Protein AF-A0A920TD16-F1 (afdb_monomer_lite)

Radius of gyration: 24.62 Å; chains: 1; bounding box: 53×43×67 Å

Sequence (167 aa):
MDTVEPGRGIKPKLDGDRIVSEGDTILGGDCKAGVAAILEALESVVEDGAESRPIQLAFTREEEIGLVGARNLDLSLIMAKEAIVFDGEGTVNQITSSSPTYIGFDIEITGRAAHAGVEPEKGLSAILIASELITQLPQGRLDETTTFNIGTIEGGSVRNTVPRQQR

Foldseek 3Di:
DDDDPPAPPFDWDDDPPDIATPDDTHNPVQPVVLVVVVVVVVVVCVVVVHDDDDDDDDDAPPVVVPRVRVVPDPCVVDPDPDDDDRRDDDDPPDDDPDDDDDDDDDDKFFWAKDFQVPCCVPTGASVVVVVVVVVVDDAQDPDPRDGDHDDDKDWDDDPRMRTGIID

pLDDT: mean 93.44, std 3.31, range [77.75, 97.25]

Structure (mmCIF, N/CA/C/O backbone):
data_AF-A0A920TD16-F1
#
_entry.id   AF-A0A920TD16-F1
#
loop_
_atom_site.group_PDB
_atom_site.id
_atom_site.type_symbol
_atom_site.label_atom_id
_atom_site.label_alt_id
_atom_site.label_comp_id
_atom_site.label_asym_id
_atom_site.label_entity_id
_atom_site.label_seq_id
_atom_site.pdbx_PDB_ins_code
_atom_site.Cartn_x
_atom_site.Cartn_y
_atom_site.Cartn_z
_atom_site.occupancy
_atom_site.B_iso_or_equiv
_atom_site.auth_seq_id
_atom_site.auth_comp_id
_atom_site.auth_asym_id
_atom_site.auth_atom_id
_atom_site.pdbx_PDB_model_num
ATOM 1 N N . MET A 1 1 ? -3.728 1.228 -17.070 1.00 82.44 1 MET A N 1
ATOM 2 C CA . MET A 1 1 ? -3.363 0.869 -15.690 1.00 82.44 1 MET A CA 1
ATOM 3 C C . MET A 1 1 ? -4.060 1.822 -14.753 1.00 82.44 1 MET A C 1
ATOM 5 O O . MET A 1 1 ? -4.513 2.869 -15.217 1.00 82.44 1 MET A O 1
ATOM 9 N N . ASP A 1 2 ? -4.203 1.417 -13.506 1.00 89.81 2 ASP A N 1
ATOM 10 C CA . ASP A 1 2 ? -4.778 2.207 -12.429 1.00 89.81 2 ASP A CA 1
ATOM 11 C C . ASP A 1 2 ? -3.811 3.271 -11.904 1.00 89.81 2 ASP A C 1
ATOM 13 O O . ASP A 1 2 ? -2.624 3.259 -12.220 1.00 89.81 2 ASP A O 1
ATOM 17 N N . THR A 1 3 ? -4.393 4.241 -11.209 1.00 92.75 3 THR A N 1
ATOM 18 C CA . THR A 1 3 ? -3.745 5.298 -10.431 1.00 92.75 3 THR A CA 1
ATOM 19 C C . THR A 1 3 ? -4.739 5.723 -9.348 1.00 92.75 3 THR A C 1
ATOM 21 O O . THR A 1 3 ? -5.951 5.645 -9.597 1.00 92.75 3 THR A O 1
ATOM 24 N N . VAL A 1 4 ? -4.285 6.269 -8.220 1.00 92.31 4 VAL A N 1
ATOM 25 C CA . VAL A 1 4 ? -5.191 6.909 -7.244 1.00 92.31 4 VAL A CA 1
ATOM 26 C C . VAL A 1 4 ? -5.979 8.105 -7.814 1.00 92.31 4 VAL A C 1
ATOM 28 O O . VAL A 1 4 ? -5.667 8.669 -8.867 1.00 92.31 4 VAL A O 1
ATOM 31 N N . GLU A 1 5 ? -7.028 8.520 -7.099 1.00 91.94 5 GLU A N 1
ATOM 32 C CA . GLU A 1 5 ? -7.755 9.764 -7.378 1.00 91.94 5 GLU A CA 1
ATOM 33 C C . GLU A 1 5 ? -7.077 10.971 -6.689 1.00 91.94 5 GLU A C 1
ATOM 35 O O . GLU A 1 5 ? -6.525 10.810 -5.598 1.00 91.94 5 GLU A O 1
ATOM 40 N N . PRO A 1 6 ? -7.144 12.196 -7.256 1.00 92.69 6 PRO A N 1
ATOM 41 C CA . PRO A 1 6 ? -7.812 12.581 -8.507 1.00 92.69 6 PRO A CA 1
ATOM 42 C C . PRO A 1 6 ? -6.948 12.334 -9.763 1.00 92.69 6 PRO A C 1
ATOM 44 O O . PRO A 1 6 ? -6.033 13.104 -10.056 1.00 92.69 6 PRO A O 1
ATOM 47 N N . GLY A 1 7 ? -7.262 11.288 -10.540 1.00 91.81 7 GLY A N 1
ATOM 48 C CA . GLY A 1 7 ? -6.430 10.783 -11.652 1.00 91.81 7 GLY A CA 1
ATOM 49 C C . GLY A 1 7 ? -7.009 11.000 -13.057 1.00 91.81 7 GLY A C 1
ATOM 50 O O . GLY A 1 7 ? -6.462 10.526 -14.057 1.00 91.81 7 GLY A O 1
ATOM 51 N N . ARG A 1 8 ? -8.141 11.703 -13.164 1.00 92.50 8 ARG A N 1
ATOM 52 C CA . ARG A 1 8 ? -8.855 11.922 -14.431 1.00 92.50 8 ARG A CA 1
ATOM 53 C C . ARG A 1 8 ? -8.515 13.275 -15.038 1.00 92.50 8 ARG A C 1
ATOM 55 O O . ARG A 1 8 ? -8.604 14.298 -14.373 1.00 92.50 8 ARG A O 1
ATOM 62 N N . GLY A 1 9 ? -8.203 13.283 -16.335 1.00 93.88 9 GLY A N 1
ATOM 63 C CA . GLY A 1 9 ? -7.900 14.520 -17.062 1.00 93.88 9 GLY A CA 1
ATOM 64 C C . GLY A 1 9 ? -6.545 15.135 -16.701 1.00 93.88 9 GLY A C 1
ATOM 65 O O . GLY A 1 9 ? -6.399 16.350 -16.800 1.00 93.88 9 GLY A O 1
ATOM 66 N N . ILE A 1 10 ? -5.579 14.304 -16.293 1.00 95.56 10 ILE A N 1
ATOM 67 C CA . ILE A 1 10 ? -4.211 14.725 -15.968 1.00 95.56 10 ILE A CA 1
ATOM 68 C C . ILE A 1 10 ? -3.602 15.471 -17.155 1.00 95.56 10 ILE A C 1
ATOM 70 O O . ILE A 1 10 ? -3.600 14.970 -18.282 1.00 95.56 10 ILE A O 1
ATOM 74 N N . LYS A 1 11 ? -3.053 16.653 -16.878 1.00 95.94 11 LYS A N 1
ATOM 75 C CA . LYS A 1 11 ? -2.292 17.455 -17.836 1.00 95.94 11 LYS A CA 1
ATOM 76 C C . LYS A 1 11 ? -0.850 17.554 -17.345 1.00 95.94 11 LYS A C 1
ATOM 78 O O . LYS A 1 11 ? -0.608 18.274 -16.378 1.00 95.94 11 LYS A O 1
ATOM 83 N N . PRO A 1 12 ? 0.092 16.796 -17.924 1.00 96.06 12 PRO A N 1
ATOM 84 C CA . PRO A 1 12 ? 1.494 16.901 -17.551 1.00 96.06 12 PRO A CA 1
ATOM 85 C C . PRO A 1 12 ? 2.140 18.131 -18.205 1.00 96.06 12 PRO A C 1
ATOM 87 O O . PRO A 1 12 ? 1.864 18.436 -19.364 1.00 96.06 12 PRO A O 1
ATOM 90 N N . L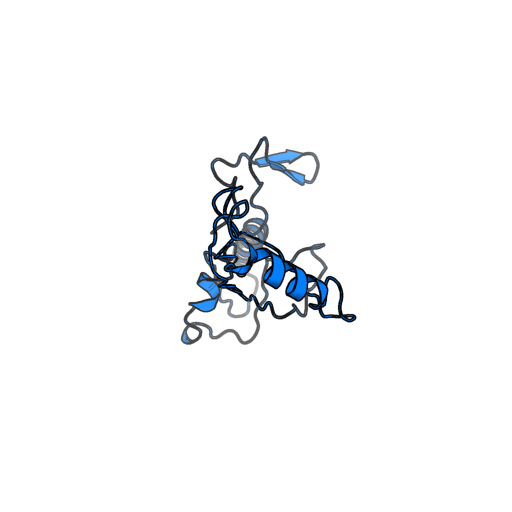YS A 1 13 ? 3.054 18.787 -17.488 1.00 96.44 13 LYS A N 1
ATOM 91 C CA . LYS A 1 13 ? 3.968 19.806 -18.020 1.00 96.44 13 LYS A CA 1
ATOM 92 C C . LYS A 1 13 ? 5.406 19.515 -17.621 1.00 96.44 13 LYS A C 1
ATOM 94 O O . LYS A 1 13 ? 5.660 18.840 -16.625 1.00 96.44 13 LYS A O 1
ATOM 99 N N . LEU A 1 14 ? 6.334 20.090 -18.376 1.00 97.25 14 LEU A N 1
ATOM 100 C CA . LEU A 1 14 ? 7.733 20.169 -17.980 1.00 97.25 14 LEU A CA 1
ATOM 101 C C . LEU A 1 14 ? 7.940 21.352 -17.032 1.00 97.25 14 LEU A C 1
ATOM 103 O O . LEU A 1 14 ? 7.489 22.466 -17.305 1.00 97.25 14 LEU A O 1
ATOM 107 N N . ASP A 1 15 ? 8.641 21.095 -15.938 1.00 95.88 15 ASP A N 1
ATOM 108 C CA . ASP A 1 15 ? 9.118 22.085 -14.981 1.00 95.88 15 ASP A CA 1
ATOM 109 C C . ASP A 1 15 ? 10.604 21.821 -14.716 1.00 95.88 15 ASP A C 1
ATOM 111 O O . ASP A 1 15 ? 10.977 20.961 -13.917 1.00 95.88 15 ASP A O 1
ATOM 115 N N . GLY A 1 16 ? 11.459 22.500 -15.484 1.00 95.44 16 GLY A N 1
ATOM 116 C CA . GLY A 1 16 ? 12.894 22.225 -15.507 1.00 95.44 16 GLY A CA 1
ATOM 117 C C . GLY A 1 16 ? 13.196 20.812 -16.013 1.00 95.44 16 GLY A C 1
ATOM 118 O O . GLY A 1 16 ? 12.914 20.486 -17.164 1.00 95.44 16 GLY A O 1
ATOM 119 N N . ASP A 1 17 ? 13.785 19.992 -15.147 1.00 94.75 17 ASP A N 1
ATOM 120 C CA . ASP A 1 17 ? 14.132 18.586 -15.381 1.00 94.75 17 ASP A CA 1
ATOM 121 C C . ASP A 1 17 ? 13.040 17.604 -14.917 1.00 94.75 17 ASP A C 1
ATOM 123 O O . ASP A 1 17 ? 13.236 16.389 -14.960 1.00 94.75 17 ASP A O 1
ATOM 127 N N . ARG A 1 18 ? 11.884 18.110 -14.471 1.00 93.62 18 ARG A N 1
ATOM 128 C CA . ARG A 1 18 ? 10.782 17.303 -13.939 1.00 93.62 18 ARG A CA 1
ATOM 129 C C . ARG A 1 18 ? 9.558 17.363 -14.832 1.00 93.62 18 ARG A C 1
ATOM 131 O O . ARG A 1 18 ? 9.252 18.386 -15.440 1.00 93.62 18 ARG A O 1
ATOM 138 N N . ILE A 1 19 ? 8.806 16.269 -14.839 1.00 95.69 19 ILE A N 1
ATOM 139 C CA . ILE A 1 19 ? 7.427 16.254 -15.323 1.00 95.69 19 ILE A CA 1
ATOM 140 C C . ILE A 1 19 ? 6.530 16.424 -14.099 1.00 95.69 19 ILE A C 1
ATOM 142 O O . ILE A 1 19 ? 6.685 15.702 -13.116 1.00 95.69 19 ILE A O 1
ATOM 146 N N . VAL A 1 20 ? 5.609 17.383 -14.140 1.00 96.12 20 VAL A N 1
ATOM 147 C CA . VAL A 1 20 ? 4.678 17.684 -13.043 1.00 96.12 20 VAL A CA 1
ATOM 148 C C . VAL A 1 20 ? 3.253 17.832 -13.573 1.00 96.12 20 VAL A C 1
ATOM 150 O O . VAL A 1 20 ? 3.045 18.077 -14.759 1.00 96.12 20 VAL A O 1
ATOM 153 N N . SER A 1 21 ? 2.255 17.679 -12.703 1.00 96.12 21 SER A N 1
A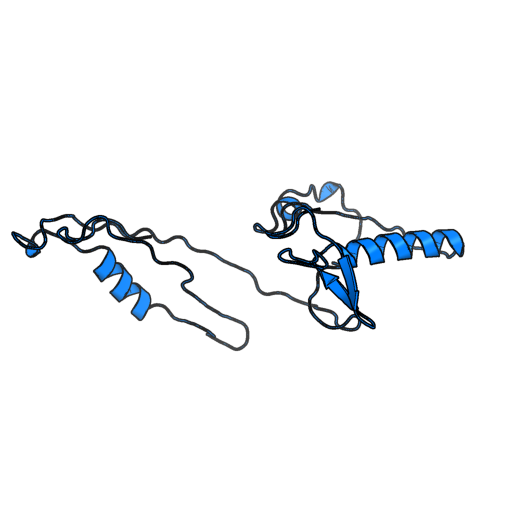TOM 154 C CA . SER A 1 21 ? 0.857 17.972 -13.047 1.00 96.12 21 SER A CA 1
ATOM 155 C C . SER A 1 21 ? 0.637 19.489 -13.166 1.00 96.12 21 SER A C 1
ATOM 157 O O . SER A 1 21 ? 1.209 20.269 -12.403 1.00 96.12 21 SER A O 1
ATOM 159 N N . GLU A 1 22 ? -0.174 19.932 -14.128 1.00 91.06 22 GLU A N 1
ATOM 160 C CA . GLU A 1 22 ? -0.516 21.348 -14.336 1.00 91.06 22 GLU A CA 1
ATOM 161 C C . GLU A 1 22 ? -1.580 21.895 -13.373 1.00 91.06 22 GLU A C 1
ATOM 163 O O . GLU A 1 22 ? -1.797 23.107 -13.352 1.00 91.06 22 GLU A O 1
ATOM 168 N N . GLY A 1 23 ? -2.258 21.047 -12.598 1.00 84.56 23 GLY A N 1
ATOM 169 C CA . GLY A 1 23 ? -3.395 21.471 -11.780 1.00 84.56 23 GLY A CA 1
ATOM 170 C C . GLY A 1 23 ? -3.702 20.531 -10.621 1.00 84.56 23 GLY A C 1
ATOM 171 O O . GLY A 1 23 ? -2.800 19.943 -10.033 1.00 84.56 23 GLY A O 1
ATOM 172 N N . ASP A 1 24 ? -4.991 20.377 -10.321 1.00 90.62 24 ASP A N 1
ATOM 173 C CA . ASP A 1 24 ? -5.485 19.711 -9.106 1.00 90.62 24 ASP A CA 1
ATOM 174 C C . ASP A 1 24 ? -5.543 18.172 -9.210 1.00 90.62 24 ASP A C 1
ATOM 176 O O . ASP A 1 24 ? -6.226 17.516 -8.425 1.00 90.62 24 ASP A O 1
ATOM 180 N N . THR A 1 25 ? -4.865 17.581 -10.200 1.00 96.00 25 THR A N 1
ATOM 181 C CA . THR A 1 25 ? -4.769 16.123 -10.370 1.00 96.00 25 THR A CA 1
ATOM 182 C C . THR A 1 25 ? -3.413 15.608 -9.914 1.00 96.00 25 THR A C 1
ATOM 184 O O . THR A 1 25 ? -2.413 16.331 -9.970 1.00 96.00 25 THR A O 1
ATOM 187 N N . ILE A 1 26 ? -3.337 14.317 -9.593 1.00 95.12 26 ILE A N 1
ATOM 188 C CA . ILE A 1 26 ? -2.046 13.623 -9.540 1.00 95.12 26 ILE A CA 1
ATOM 189 C C . ILE A 1 26 ? -1.358 13.649 -10.915 1.00 95.12 26 ILE A C 1
ATOM 191 O O . ILE A 1 26 ? -1.986 13.927 -11.939 1.00 95.12 26 ILE A O 1
ATOM 195 N N . LEU A 1 27 ? -0.064 13.322 -10.953 1.00 95.88 27 LEU A N 1
ATOM 196 C CA . LEU A 1 27 ? 0.655 13.094 -12.212 1.00 95.88 27 LEU A CA 1
ATOM 197 C C . LEU A 1 27 ? 0.434 11.671 -12.755 1.00 95.88 27 LEU A C 1
ATOM 199 O O . LEU A 1 27 ? 0.428 11.459 -13.967 1.00 95.88 27 LEU A O 1
ATOM 203 N N . GLY A 1 28 ? 0.252 10.693 -11.861 1.00 93.75 28 GLY A N 1
ATOM 204 C CA . GLY A 1 28 ? 0.222 9.270 -12.212 1.00 93.75 28 GLY A CA 1
ATOM 205 C C . GLY A 1 28 ? 1.580 8.738 -12.674 1.00 93.75 28 GLY A C 1
ATOM 206 O O . GLY A 1 28 ? 1.618 7.847 -13.516 1.00 93.75 28 GLY A O 1
ATOM 207 N N . GLY A 1 29 ? 2.682 9.335 -12.199 1.00 92.69 29 GLY A N 1
ATOM 208 C CA . GLY A 1 29 ? 4.028 8.788 -12.403 1.00 92.69 29 GLY A CA 1
ATOM 209 C C . GLY A 1 29 ? 4.156 7.403 -11.769 1.00 92.69 29 GLY A C 1
ATOM 210 O O . GLY A 1 29 ? 4.684 6.494 -12.400 1.00 92.69 29 GLY A O 1
ATOM 211 N N . ASP A 1 30 ? 3.565 7.239 -10.592 1.00 92.56 30 ASP A N 1
ATOM 212 C CA . ASP A 1 30 ? 3.170 5.949 -10.043 1.00 92.56 30 ASP A CA 1
ATOM 213 C C . ASP A 1 30 ? 1.930 5.419 -10.808 1.00 92.56 30 ASP A C 1
ATOM 215 O O . ASP A 1 30 ? 0.893 6.091 -10.838 1.00 92.56 30 ASP A O 1
ATOM 219 N N . CYS A 1 31 ? 2.003 4.326 -11.577 1.00 92.38 31 CYS A N 1
ATOM 220 C CA . CYS A 1 31 ? 3.202 3.579 -12.003 1.00 92.38 31 CYS A CA 1
ATOM 221 C C . CYS A 1 31 ? 3.538 3.779 -13.499 1.00 92.38 31 CYS A C 1
ATOM 223 O O . CYS A 1 31 ? 4.306 3.031 -14.116 1.00 92.38 31 CYS A O 1
ATOM 225 N N . LYS A 1 32 ? 2.969 4.816 -14.143 1.00 94.81 32 LYS A N 1
ATOM 226 C CA . LYS A 1 32 ? 3.145 5.061 -15.591 1.00 94.81 32 LYS A CA 1
ATOM 227 C C . LYS A 1 32 ? 4.583 5.399 -15.987 1.00 94.81 32 LYS A C 1
ATOM 229 O O . LYS A 1 32 ? 4.942 5.151 -17.134 1.00 94.81 32 LYS A O 1
ATOM 234 N N . ALA A 1 33 ? 5.400 5.934 -15.081 1.00 93.88 33 ALA A N 1
ATOM 235 C CA . ALA A 1 33 ? 6.821 6.165 -15.332 1.00 93.88 33 ALA A CA 1
ATOM 236 C C . ALA A 1 33 ? 7.571 4.839 -15.530 1.00 93.88 33 ALA A C 1
ATOM 238 O O . ALA A 1 33 ? 8.336 4.705 -16.484 1.00 93.88 33 ALA A O 1
ATOM 239 N N . GLY A 1 34 ? 7.290 3.838 -14.688 1.00 94.00 34 GLY A N 1
ATOM 240 C CA . GLY A 1 34 ? 7.844 2.491 -14.823 1.00 94.00 34 GLY A CA 1
ATOM 241 C C . GLY A 1 34 ? 7.433 1.827 -16.134 1.00 94.00 34 GLY A C 1
ATOM 242 O O . GLY A 1 34 ? 8.263 1.255 -16.837 1.00 94.00 34 GLY A O 1
ATOM 243 N N . VAL A 1 35 ? 6.168 1.980 -16.529 1.00 95.69 35 VAL A N 1
ATOM 244 C CA . VAL A 1 35 ? 5.690 1.449 -17.813 1.00 95.69 35 VAL A CA 1
ATOM 245 C C . VAL A 1 35 ? 6.289 2.149 -19.015 1.00 95.69 35 VAL A C 1
ATOM 247 O O . VAL A 1 35 ? 6.678 1.464 -19.956 1.00 95.69 35 VAL A O 1
ATOM 250 N N . ALA A 1 36 ? 6.414 3.475 -18.988 1.00 95.88 36 ALA A N 1
ATOM 251 C CA . ALA A 1 36 ? 7.107 4.197 -20.048 1.00 95.88 36 ALA A CA 1
ATOM 252 C C . ALA A 1 36 ? 8.557 3.705 -20.193 1.00 95.88 36 ALA A C 1
ATOM 254 O O . ALA A 1 36 ? 8.987 3.419 -21.305 1.00 95.88 36 ALA A O 1
ATOM 255 N N . ALA A 1 37 ? 9.272 3.515 -19.078 1.00 95.38 37 ALA A N 1
ATOM 256 C CA . ALA A 1 37 ? 10.641 3.002 -19.085 1.00 95.38 37 ALA A CA 1
ATOM 257 C C . ALA A 1 37 ? 10.748 1.571 -19.644 1.00 95.38 37 ALA A C 1
ATOM 259 O O . ALA A 1 37 ? 11.658 1.286 -20.417 1.00 95.38 37 ALA A O 1
ATOM 260 N N . ILE A 1 38 ? 9.819 0.676 -19.285 1.00 95.75 38 ILE A N 1
ATOM 261 C CA . ILE A 1 38 ? 9.774 -0.695 -19.821 1.00 95.75 38 ILE A CA 1
ATOM 262 C C . ILE A 1 38 ? 9.552 -0.681 -21.336 1.00 95.75 38 ILE A C 1
ATOM 264 O O . ILE A 1 38 ? 10.226 -1.414 -22.056 1.00 95.75 38 ILE A O 1
ATOM 268 N N . LEU A 1 39 ? 8.592 0.115 -21.812 1.00 96.50 39 LEU A N 1
ATOM 269 C CA . LEU A 1 39 ? 8.250 0.170 -23.232 1.00 96.50 39 LEU A CA 1
ATOM 270 C C . LEU A 1 39 ? 9.398 0.754 -24.060 1.00 96.50 39 LEU A C 1
ATOM 272 O O . LEU A 1 39 ? 9.782 0.132 -25.046 1.00 96.50 39 LEU A O 1
ATOM 276 N N . GLU A 1 40 ? 9.986 1.866 -23.611 1.00 97.25 40 GLU A N 1
ATOM 277 C CA . GLU A 1 40 ? 11.153 2.482 -24.253 1.00 97.25 40 GLU A CA 1
ATOM 278 C C . GLU A 1 40 ? 12.323 1.499 -24.329 1.00 97.25 40 GLU A C 1
ATOM 280 O O . GLU A 1 40 ? 12.871 1.278 -25.399 1.00 97.25 40 GLU A O 1
ATOM 285 N N . ALA A 1 41 ? 12.663 0.824 -23.225 1.00 95.12 41 ALA A N 1
ATOM 286 C CA . ALA A 1 41 ? 13.779 -0.121 -23.214 1.00 95.12 41 ALA A CA 1
ATOM 287 C C . ALA A 1 41 ? 13.595 -1.271 -24.221 1.00 95.12 41 ALA A C 1
ATOM 289 O O . ALA A 1 41 ? 14.569 -1.745 -24.806 1.00 95.12 41 ALA A O 1
ATOM 290 N N . LEU A 1 42 ? 12.360 -1.739 -24.422 1.00 94.69 42 LEU A N 1
ATOM 291 C CA . LEU A 1 42 ? 12.065 -2.770 -25.416 1.00 94.69 42 LEU A CA 1
ATOM 292 C C . LEU A 1 42 ? 12.165 -2.233 -26.842 1.00 94.69 42 LEU A C 1
ATOM 294 O O . LEU A 1 42 ? 12.674 -2.942 -27.707 1.00 94.69 42 LEU A O 1
ATOM 298 N N . GLU A 1 43 ? 11.698 -1.008 -27.079 1.00 96.44 43 GLU A N 1
ATOM 299 C CA . GLU A 1 43 ? 11.829 -0.333 -28.369 1.00 96.44 43 GLU A CA 1
ATOM 300 C C . GLU A 1 43 ? 13.308 -0.128 -28.718 1.00 96.44 43 GLU A C 1
ATOM 302 O O . GLU A 1 43 ? 13.746 -0.618 -29.759 1.00 96.44 43 GLU A O 1
ATOM 307 N N . SER A 1 44 ? 14.116 0.416 -27.801 1.00 96.62 44 SER A N 1
ATOM 308 C CA . SER A 1 44 ? 15.553 0.623 -28.025 1.00 96.62 44 SER A CA 1
ATOM 309 C C . SER A 1 44 ? 16.297 -0.686 -28.319 1.00 96.62 44 SER A C 1
ATOM 311 O O . SER A 1 44 ? 17.117 -0.740 -29.230 1.00 96.62 44 SER A O 1
ATOM 313 N N . VAL A 1 45 ? 16.000 -1.780 -27.600 1.00 95.50 45 VAL A N 1
ATOM 314 C CA . VAL A 1 45 ? 16.629 -3.095 -27.854 1.00 95.50 45 VAL A CA 1
ATOM 315 C C . VAL A 1 45 ? 16.335 -3.597 -29.269 1.00 95.50 45 VAL A C 1
ATOM 317 O O . VAL A 1 45 ? 17.208 -4.188 -29.909 1.00 95.50 45 VAL A O 1
ATOM 320 N N . VAL A 1 46 ? 15.111 -3.375 -29.755 1.00 94.31 46 VAL A N 1
ATOM 321 C CA . VAL A 1 46 ? 14.710 -3.753 -31.113 1.00 94.31 46 VAL A CA 1
ATOM 322 C C . VAL A 1 46 ? 15.401 -2.869 -32.150 1.00 94.31 46 VAL A C 1
ATOM 324 O O . VAL A 1 46 ? 15.906 -3.397 -33.141 1.00 94.31 46 VAL A O 1
ATOM 327 N N . GLU A 1 47 ? 15.448 -1.557 -31.925 1.00 97.06 47 GLU A N 1
ATOM 328 C CA . GLU A 1 47 ? 16.088 -0.588 -32.823 1.00 97.06 47 GLU A CA 1
ATOM 329 C C . GLU A 1 47 ? 17.598 -0.812 -32.952 1.00 97.06 47 GLU A C 1
ATOM 331 O O . GLU A 1 47 ? 18.135 -0.810 -34.062 1.00 97.06 47 GLU A O 1
ATOM 336 N N . ASP A 1 48 ? 18.269 -1.085 -31.834 1.00 96.69 48 ASP A N 1
ATOM 337 C CA . ASP A 1 48 ? 19.708 -1.345 -31.783 1.00 96.69 48 ASP A CA 1
ATOM 338 C C . ASP A 1 48 ? 20.080 -2.737 -32.323 1.00 96.69 48 ASP A C 1
ATOM 340 O O . ASP A 1 48 ? 21.259 -3.034 -32.541 1.00 96.69 48 ASP A O 1
ATOM 344 N N . GLY A 1 49 ? 19.094 -3.621 -32.526 1.00 94.25 49 GLY A N 1
ATOM 345 C CA . GLY A 1 49 ? 19.326 -5.021 -32.887 1.00 94.25 49 GLY A CA 1
ATOM 346 C C . GLY A 1 49 ? 20.104 -5.787 -31.813 1.00 94.25 49 GLY A C 1
ATOM 347 O O . GLY A 1 49 ? 20.848 -6.719 -32.130 1.00 94.25 49 GLY A O 1
ATOM 348 N N . ALA A 1 50 ? 19.974 -5.371 -30.553 1.00 94.31 50 ALA A N 1
ATOM 349 C CA . ALA A 1 50 ? 20.704 -5.952 -29.440 1.00 94.31 50 ALA A CA 1
ATOM 350 C C . ALA A 1 50 ? 20.177 -7.355 -29.097 1.00 94.31 50 ALA A C 1
ATOM 352 O O . ALA A 1 50 ? 18.976 -7.634 -29.147 1.00 94.31 50 ALA A O 1
ATOM 353 N N . GLU A 1 51 ? 21.077 -8.255 -28.696 1.00 93.62 51 GLU A N 1
ATOM 354 C CA . GLU A 1 51 ? 20.664 -9.549 -28.156 1.00 93.62 51 GLU A CA 1
ATOM 355 C C . GLU A 1 51 ? 19.945 -9.363 -26.814 1.00 93.62 51 GLU A C 1
ATOM 357 O O . GLU A 1 51 ? 20.392 -8.619 -25.939 1.00 93.62 51 GLU A O 1
ATOM 362 N N . SER A 1 52 ? 18.841 -10.085 -26.623 1.00 89.94 52 SER A N 1
ATOM 363 C CA . SER A 1 52 ? 18.079 -10.079 -25.376 1.00 89.94 52 SER A CA 1
ATOM 364 C C . SER A 1 52 ? 17.717 -11.494 -24.936 1.00 89.94 52 SER A C 1
ATOM 366 O O . SER A 1 52 ? 17.584 -12.423 -25.737 1.00 89.94 52 SER A O 1
ATOM 368 N N . ARG A 1 53 ? 17.563 -11.671 -23.620 1.00 91.31 53 ARG A N 1
ATOM 369 C CA . ARG A 1 53 ? 16.963 -12.884 -23.052 1.00 91.31 53 ARG A CA 1
ATOM 370 C C . ARG A 1 53 ? 15.440 -12.848 -23.249 1.00 91.31 53 ARG A C 1
ATOM 372 O O . ARG A 1 53 ? 14.891 -11.761 -23.401 1.00 91.31 53 ARG A O 1
ATOM 379 N N . PRO A 1 54 ? 14.729 -13.987 -23.178 1.00 92.94 54 PRO A N 1
ATOM 380 C CA . PRO A 1 54 ? 13.270 -13.973 -23.141 1.00 92.94 54 PRO A CA 1
ATOM 381 C C . PRO A 1 54 ? 12.750 -13.084 -22.002 1.00 92.94 54 PRO A C 1
ATOM 383 O O . PRO A 1 54 ? 13.150 -13.253 -20.848 1.00 92.94 54 PRO A O 1
ATOM 386 N N . ILE A 1 55 ? 11.864 -12.145 -22.334 1.00 93.81 55 ILE A N 1
ATOM 387 C CA . ILE A 1 55 ? 11.239 -11.206 -21.395 1.00 93.81 55 ILE A CA 1
ATOM 388 C C . ILE A 1 55 ? 9.729 -11.464 -21.395 1.00 93.81 55 ILE A C 1
ATOM 390 O O . ILE A 1 55 ? 9.115 -11.594 -22.452 1.00 93.81 55 ILE A O 1
ATOM 394 N N . GLN A 1 56 ? 9.129 -11.538 -20.206 1.00 95.56 56 GLN A N 1
ATOM 395 C CA . GLN A 1 56 ? 7.677 -11.530 -20.028 1.00 95.56 56 GLN A CA 1
ATOM 396 C C . GLN A 1 56 ? 7.269 -10.234 -19.334 1.00 95.56 56 GLN A C 1
ATOM 398 O O . GLN A 1 56 ? 7.911 -9.820 -18.371 1.00 95.56 56 GLN A O 1
ATOM 403 N N . LEU A 1 57 ? 6.193 -9.615 -19.819 1.00 95.62 57 LEU A N 1
ATOM 404 C CA . LEU A 1 57 ? 5.606 -8.421 -19.220 1.00 95.62 57 LEU A CA 1
ATOM 405 C C . LEU A 1 57 ? 4.293 -8.785 -18.536 1.00 95.62 57 LEU A C 1
ATOM 407 O O . LEU A 1 57 ? 3.434 -9.428 -19.139 1.00 95.62 57 LEU A O 1
ATOM 411 N N . ALA A 1 58 ? 4.131 -8.329 -17.299 1.00 95.50 58 ALA A N 1
ATOM 412 C CA . ALA A 1 58 ? 2.885 -8.423 -16.558 1.00 95.50 58 ALA A CA 1
ATOM 413 C C . ALA A 1 58 ? 2.461 -7.011 -16.144 1.00 95.50 58 ALA A C 1
ATOM 415 O O . ALA A 1 58 ? 3.078 -6.406 -15.274 1.00 95.50 58 ALA A O 1
ATOM 416 N N . PHE A 1 59 ? 1.412 -6.4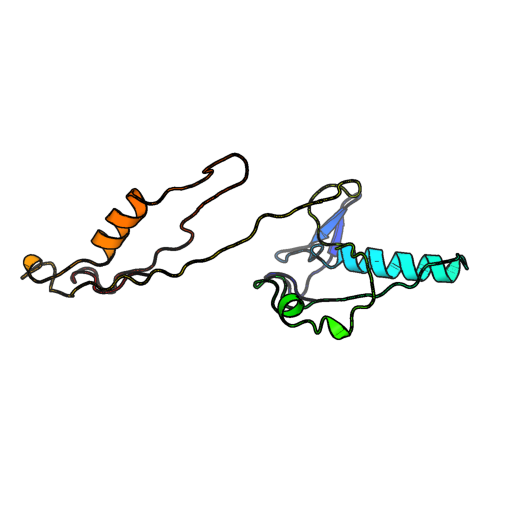91 -16.781 1.00 95.50 59 PHE A N 1
ATOM 417 C CA . PHE A 1 59 ? 0.779 -5.237 -16.377 1.00 95.50 59 PHE A CA 1
ATOM 418 C C . PHE A 1 59 ? -0.447 -5.560 -15.535 1.00 95.50 59 PHE A C 1
ATOM 420 O O . PHE A 1 59 ? -1.433 -6.111 -16.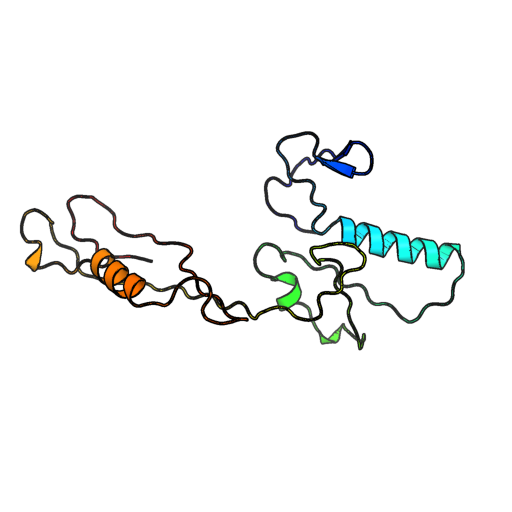035 1.00 95.50 59 PHE A O 1
ATOM 427 N N . THR A 1 60 ? -0.371 -5.238 -14.252 1.00 94.62 60 THR A N 1
ATOM 428 C CA . THR A 1 60 ? -1.460 -5.446 -13.304 1.00 94.62 60 THR A CA 1
ATOM 429 C C . THR A 1 60 ? -2.488 -4.317 -13.403 1.00 94.62 60 THR A C 1
ATOM 431 O O . THR A 1 60 ? -2.318 -3.314 -14.103 1.00 94.62 60 THR A O 1
ATOM 434 N N . ARG A 1 61 ? -3.630 -4.541 -12.758 1.00 92.50 61 ARG A N 1
ATOM 435 C CA . ARG A 1 61 ? -4.665 -3.537 -12.521 1.00 92.50 61 ARG A CA 1
ATOM 436 C C . ARG A 1 61 ? -5.039 -3.594 -11.051 1.00 92.50 61 ARG A C 1
ATOM 438 O O . ARG A 1 61 ? -4.908 -4.662 -10.450 1.00 92.50 61 ARG A O 1
ATOM 445 N N . GLU A 1 62 ? -5.589 -2.506 -10.534 1.00 92.81 62 GLU A N 1
ATOM 446 C CA . GLU A 1 62 ? -6.118 -2.442 -9.167 1.00 92.81 62 GLU A CA 1
ATOM 447 C C . GLU A 1 62 ? -5.044 -2.787 -8.112 1.00 92.81 62 GLU A C 1
ATOM 449 O O . GLU A 1 62 ? -5.306 -3.479 -7.126 1.00 92.81 62 GLU A O 1
ATOM 454 N N . GLU A 1 63 ? -3.815 -2.333 -8.361 1.00 93.12 63 GLU A N 1
ATOM 455 C CA . GLU A 1 63 ? -2.712 -2.298 -7.399 1.00 93.12 63 GLU A CA 1
ATOM 456 C C . GLU A 1 63 ? -3.112 -1.404 -6.216 1.00 93.12 63 GLU A C 1
ATOM 458 O O . GLU A 1 63 ? -3.159 -1.878 -5.077 1.00 93.12 63 GLU A O 1
ATOM 463 N N . GLU A 1 64 ? -3.610 -0.209 -6.538 1.00 88.88 64 GLU A N 1
ATOM 464 C CA . GLU A 1 64 ? -3.853 0.915 -5.621 1.00 88.88 64 GLU A CA 1
ATOM 465 C C . GLU A 1 64 ? -4.942 0.631 -4.569 1.00 88.88 64 GLU A C 1
ATOM 467 O O . GLU A 1 64 ? -5.107 1.344 -3.579 1.00 88.88 64 GLU A O 1
ATOM 472 N N . ILE A 1 65 ? -5.733 -0.424 -4.790 1.00 86.88 65 ILE A N 1
ATOM 473 C CA . ILE A 1 65 ? -6.810 -0.876 -3.896 1.00 86.88 65 ILE A CA 1
ATOM 474 C C . ILE A 1 65 ? -6.496 -2.222 -3.224 1.00 86.88 65 ILE A C 1
ATOM 476 O O . ILE A 1 65 ? -7.393 -2.885 -2.700 1.00 86.88 65 ILE A O 1
ATOM 480 N N . GLY A 1 66 ? -5.225 -2.633 -3.223 1.00 86.19 66 GLY A N 1
ATOM 481 C CA . GLY A 1 66 ? -4.746 -3.809 -2.497 1.00 86.19 66 GLY A CA 1
ATOM 482 C C . GLY A 1 66 ? -4.312 -4.972 -3.384 1.00 86.19 66 GLY A C 1
ATOM 483 O O . GLY A 1 66 ? -4.614 -6.130 -3.066 1.00 86.19 66 GLY A O 1
ATOM 484 N N . LEU A 1 67 ? -3.575 -4.685 -4.461 1.00 90.75 67 LEU A N 1
ATOM 485 C CA . LEU A 1 67 ? -2.924 -5.682 -5.321 1.00 90.75 67 LEU A CA 1
ATOM 486 C C . LEU A 1 67 ? -3.903 -6.671 -5.970 1.00 90.75 67 LEU A C 1
ATOM 488 O O . LEU A 1 67 ? -3.567 -7.841 -6.173 1.00 90.75 67 LEU A O 1
ATOM 492 N N . VAL A 1 68 ? -5.128 -6.241 -6.279 1.00 93.69 68 VAL A N 1
ATOM 493 C CA . VAL A 1 68 ? -6.213 -7.141 -6.701 1.00 93.69 68 VAL A CA 1
ATOM 494 C C . VAL A 1 68 ? -5.844 -7.874 -7.988 1.00 93.69 68 VAL A C 1
ATOM 496 O O . VAL A 1 68 ? -5.967 -9.099 -8.048 1.00 93.69 68 VAL A O 1
ATOM 499 N N . GLY A 1 69 ? -5.316 -7.172 -8.994 1.00 94.25 69 GLY A N 1
ATOM 500 C CA . GLY A 1 69 ? -4.887 -7.801 -10.242 1.00 94.25 69 GLY A CA 1
ATOM 501 C C . GLY A 1 69 ? -3.738 -8.788 -10.046 1.00 94.25 69 GLY A C 1
ATOM 502 O O . GLY A 1 69 ? -3.790 -9.890 -10.583 1.00 94.25 69 GLY A O 1
ATOM 503 N N . ALA A 1 70 ? -2.734 -8.438 -9.236 1.00 93.25 70 ALA A N 1
ATOM 504 C CA . ALA A 1 70 ? -1.605 -9.326 -8.954 1.00 93.25 70 ALA A CA 1
ATOM 505 C C . ALA A 1 70 ? -2.045 -10.597 -8.205 1.00 93.25 70 ALA A C 1
ATOM 507 O O . ALA A 1 70 ? -1.618 -11.697 -8.546 1.00 93.25 70 ALA A O 1
ATOM 508 N N . ARG A 1 71 ? -2.951 -10.466 -7.226 1.00 93.12 71 ARG A N 1
ATOM 509 C CA . ARG A 1 71 ? -3.505 -11.591 -6.450 1.00 93.12 71 ARG A CA 1
ATOM 510 C C . ARG A 1 71 ? -4.327 -12.568 -7.289 1.00 93.12 71 ARG A C 1
ATOM 512 O O . ARG A 1 71 ? -4.450 -13.727 -6.909 1.00 93.12 71 ARG A O 1
ATOM 519 N N . ASN A 1 72 ? -4.893 -12.101 -8.400 1.00 95.25 72 ASN A N 1
ATOM 520 C CA . ASN A 1 72 ? -5.707 -12.903 -9.316 1.00 95.25 72 ASN A CA 1
ATOM 521 C C . ASN A 1 72 ? -4.963 -13.271 -10.610 1.00 95.25 72 ASN A C 1
ATOM 523 O O . ASN A 1 72 ? -5.570 -13.819 -11.532 1.00 95.25 72 ASN A O 1
ATOM 527 N N . LEU A 1 73 ? -3.665 -12.969 -10.702 1.00 95.19 73 LEU A N 1
ATOM 528 C CA . LEU A 1 73 ? -2.854 -13.341 -11.850 1.00 95.19 73 LEU A CA 1
ATOM 529 C C . LEU A 1 73 ? -2.678 -14.863 -11.882 1.00 95.19 73 LEU A C 1
ATOM 531 O O . LEU A 1 73 ? -2.221 -15.469 -10.913 1.00 95.19 73 LEU A O 1
ATOM 535 N N . ASP A 1 74 ? -2.998 -15.478 -13.019 1.00 96.12 74 ASP A N 1
ATOM 536 C CA . ASP A 1 74 ? -2.715 -16.892 -13.237 1.00 96.12 74 ASP A CA 1
ATOM 537 C C . ASP A 1 74 ? -1.202 -17.101 -13.388 1.00 96.12 74 ASP A C 1
ATOM 539 O O . ASP A 1 74 ? -0.615 -16.881 -14.451 1.00 96.12 74 ASP A O 1
ATOM 543 N N . LEU A 1 75 ? -0.564 -17.530 -12.298 1.00 94.44 75 LEU A N 1
ATOM 544 C CA . LEU A 1 75 ? 0.876 -17.768 -12.251 1.00 94.44 75 LEU A CA 1
ATOM 545 C C . LEU A 1 75 ? 1.327 -18.898 -13.183 1.00 94.44 75 LEU A C 1
ATOM 547 O O . LEU A 1 75 ? 2.511 -18.961 -13.502 1.00 94.44 75 LEU A O 1
ATOM 551 N N . SER A 1 76 ? 0.421 -19.754 -13.675 1.00 96.69 76 SER A N 1
ATOM 552 C CA . SER A 1 76 ? 0.779 -20.770 -14.673 1.00 96.69 76 SER A CA 1
ATOM 553 C C . SER A 1 76 ? 1.193 -20.165 -16.022 1.00 96.69 76 SER A C 1
ATOM 555 O O . SER A 1 76 ? 1.878 -20.819 -16.808 1.00 96.69 76 SER A O 1
ATOM 557 N N . LEU A 1 77 ? 0.845 -18.896 -16.269 1.00 95.94 77 LEU A N 1
ATOM 558 C CA . LEU A 1 77 ? 1.260 -18.132 -17.448 1.00 95.94 77 LEU A CA 1
ATOM 559 C C . LEU A 1 77 ? 2.682 -17.551 -17.315 1.00 95.94 77 LEU A C 1
ATOM 561 O O . LEU A 1 77 ? 3.273 -17.106 -18.306 1.00 95.94 77 LEU A O 1
ATOM 565 N N . ILE A 1 78 ? 3.245 -17.540 -16.103 1.00 96.12 78 ILE A N 1
ATOM 566 C CA . ILE A 1 78 ? 4.561 -16.968 -15.814 1.00 96.12 78 ILE A CA 1
ATOM 567 C C . ILE A 1 78 ? 5.623 -18.069 -15.879 1.00 96.12 78 ILE A C 1
ATOM 569 O O . ILE A 1 78 ? 5.659 -18.991 -15.072 1.00 96.12 78 ILE A O 1
ATOM 573 N N . MET A 1 79 ? 6.516 -17.946 -16.858 1.00 96.38 79 MET A N 1
ATOM 574 C CA . MET A 1 79 ? 7.665 -18.831 -17.075 1.00 96.38 79 MET A CA 1
ATOM 575 C C . MET A 1 79 ? 8.979 -18.213 -16.576 1.00 96.38 79 MET A C 1
ATOM 577 O O . MET A 1 79 ? 9.987 -18.912 -16.446 1.00 96.38 79 MET A O 1
ATOM 581 N N . ALA A 1 80 ? 8.992 -16.899 -16.341 1.00 95.81 80 ALA A N 1
ATOM 582 C CA . ALA A 1 80 ? 10.144 -16.169 -15.843 1.00 95.81 80 ALA A CA 1
ATOM 583 C C . ALA A 1 80 ? 10.582 -16.697 -14.467 1.00 95.81 80 ALA A C 1
ATOM 585 O O . ALA A 1 80 ? 9.764 -16.978 -13.595 1.00 95.81 80 ALA A O 1
ATOM 586 N N . LYS A 1 81 ? 11.899 -16.818 -14.274 1.00 94.81 81 LYS A N 1
ATOM 587 C CA . LYS A 1 81 ? 12.508 -17.273 -13.009 1.00 94.81 81 LYS A CA 1
ATOM 588 C C . LYS A 1 81 ? 12.787 -16.130 -12.035 1.00 94.81 81 LYS A C 1
ATOM 590 O O . LYS A 1 81 ? 13.008 -16.364 -10.854 1.00 94.81 81 LYS A O 1
ATOM 595 N N . GLU A 1 82 ? 12.819 -14.913 -12.560 1.00 93.44 82 GLU A N 1
ATOM 596 C CA . GLU A 1 82 ? 13.152 -13.679 -11.863 1.00 93.44 82 GLU A CA 1
ATOM 597 C C . GLU A 1 82 ? 12.190 -12.599 -12.353 1.00 93.44 82 GLU A C 1
ATOM 599 O O . GLU A 1 82 ? 11.828 -12.585 -13.533 1.00 93.44 82 GLU A O 1
ATOM 604 N N . ALA A 1 83 ? 11.808 -11.688 -11.464 1.00 93.50 83 ALA A N 1
ATOM 605 C CA . ALA A 1 83 ? 10.960 -10.551 -11.786 1.00 93.50 83 ALA A CA 1
ATOM 606 C C . ALA A 1 83 ? 11.576 -9.269 -11.223 1.00 93.50 83 ALA A C 1
ATOM 608 O O . ALA A 1 83 ? 12.181 -9.277 -10.152 1.00 93.50 83 ALA A O 1
ATOM 609 N N . ILE A 1 84 ? 11.404 -8.173 -11.959 1.00 92.44 84 ILE A N 1
ATOM 610 C CA . ILE A 1 84 ? 11.727 -6.819 -11.513 1.00 92.44 84 ILE A CA 1
ATOM 611 C C . ILE A 1 84 ? 10.429 -6.029 -11.602 1.00 92.44 84 ILE A C 1
ATOM 613 O O . ILE A 1 84 ? 9.779 -6.027 -12.647 1.00 92.44 84 ILE A O 1
ATOM 617 N N . VAL A 1 85 ? 10.051 -5.387 -10.502 1.00 93.31 85 VAL A N 1
ATOM 618 C CA . VAL A 1 85 ? 8.845 -4.563 -10.424 1.00 93.31 85 VAL A CA 1
ATOM 619 C C . VAL A 1 85 ? 9.266 -3.103 -10.545 1.00 93.31 85 VAL A C 1
ATOM 621 O O . VAL A 1 85 ? 10.039 -2.610 -9.726 1.00 93.31 85 VAL A O 1
ATOM 624 N N . PHE A 1 86 ? 8.783 -2.422 -11.583 1.00 92.62 86 PHE A N 1
ATOM 625 C CA . PHE A 1 86 ? 9.067 -1.007 -11.847 1.00 92.62 86 PHE A CA 1
ATOM 626 C C . PHE A 1 86 ? 8.050 -0.113 -11.138 1.00 92.62 86 PHE A C 1
ATOM 628 O O . PHE A 1 86 ? 7.337 0.660 -11.770 1.00 92.62 86 PHE A O 1
ATOM 635 N N . ASP A 1 87 ? 7.983 -0.280 -9.822 1.00 91.31 87 ASP A N 1
ATOM 636 C CA . ASP A 1 87 ? 7.011 0.387 -8.953 1.00 91.31 87 ASP A CA 1
ATOM 637 C C . ASP A 1 87 ? 7.606 0.686 -7.568 1.00 91.31 87 ASP A C 1
ATOM 639 O O . ASP A 1 87 ? 6.959 0.636 -6.528 1.00 91.31 87 ASP A O 1
ATOM 643 N N . GLY A 1 88 ? 8.928 0.867 -7.538 1.00 85.31 88 GLY A N 1
ATOM 644 C CA . GLY A 1 88 ? 9.662 1.169 -6.319 1.00 85.31 88 GLY A CA 1
ATOM 645 C C . GLY A 1 88 ? 9.761 2.672 -6.093 1.00 85.31 88 GLY A C 1
ATOM 646 O O . GLY A 1 88 ? 10.077 3.423 -7.015 1.00 85.31 88 GLY A O 1
ATOM 647 N N . GLU A 1 89 ? 9.586 3.100 -4.846 1.00 81.56 89 GLU A N 1
ATOM 648 C CA . GLU A 1 89 ? 9.959 4.450 -4.431 1.00 81.56 89 GLU A CA 1
ATOM 649 C C . GLU A 1 89 ? 11.483 4.607 -4.295 1.00 81.56 89 GLU A C 1
ATOM 651 O O . GLU A 1 89 ? 12.209 3.674 -3.936 1.00 81.56 89 GLU A O 1
ATOM 656 N N . GLY A 1 90 ? 11.960 5.834 -4.508 1.00 85.81 90 GLY A N 1
ATOM 657 C CA . GLY A 1 90 ? 13.358 6.216 -4.327 1.00 85.81 90 GLY A CA 1
ATOM 658 C C . GLY A 1 90 ? 14.035 6.652 -5.622 1.00 85.81 90 GLY A C 1
ATOM 659 O O . GLY A 1 90 ? 13.396 7.014 -6.608 1.00 85.81 90 GLY A O 1
ATOM 660 N N . THR A 1 91 ? 15.364 6.686 -5.599 1.00 88.06 91 THR A N 1
ATOM 661 C CA . THR A 1 91 ? 16.166 7.036 -6.774 1.00 88.06 91 THR A CA 1
ATOM 662 C C . THR A 1 91 ? 16.276 5.850 -7.733 1.00 88.06 91 THR A C 1
ATOM 664 O O . THR A 1 91 ? 16.229 4.696 -7.321 1.00 88.06 91 THR A O 1
ATOM 667 N N . VAL A 1 92 ? 16.508 6.115 -9.023 1.00 87.69 92 VAL A N 1
ATOM 668 C CA . VAL A 1 92 ? 16.588 5.079 -10.081 1.00 87.69 92 VAL A CA 1
ATOM 669 C C . VAL A 1 92 ? 17.674 4.014 -9.862 1.00 87.69 92 VAL A C 1
ATOM 671 O O . VAL A 1 92 ? 17.651 2.963 -10.490 1.00 87.69 92 VAL A O 1
ATOM 674 N N . ASN A 1 93 ? 18.647 4.282 -8.991 1.00 89.50 93 ASN A N 1
ATOM 675 C CA . ASN A 1 93 ? 19.724 3.363 -8.621 1.00 89.50 93 ASN A CA 1
ATOM 676 C C . ASN A 1 93 ? 19.456 2.598 -7.310 1.00 89.50 93 ASN A C 1
ATOM 678 O O . ASN A 1 93 ? 20.357 1.923 -6.811 1.00 89.50 93 ASN A O 1
ATOM 682 N N . GLN A 1 94 ? 18.261 2.724 -6.733 1.00 91.31 94 GLN A N 1
ATOM 683 C CA . GLN A 1 94 ? 17.854 2.008 -5.531 1.00 91.31 94 GLN A CA 1
ATOM 684 C C . GLN A 1 94 ? 17.134 0.710 -5.903 1.00 91.31 94 GLN A C 1
ATOM 686 O O . GLN A 1 94 ? 16.250 0.696 -6.754 1.00 91.31 94 GLN A O 1
ATOM 691 N N . ILE A 1 95 ? 17.496 -0.387 -5.234 1.00 91.44 95 ILE A N 1
ATOM 692 C CA . ILE A 1 95 ? 16.825 -1.682 -5.380 1.00 91.44 95 ILE A CA 1
ATOM 693 C C . ILE A 1 95 ? 16.193 -2.045 -4.042 1.00 91.44 95 ILE A C 1
ATOM 695 O O . ILE A 1 95 ? 16.894 -2.273 -3.055 1.00 91.44 95 ILE A O 1
ATOM 699 N N . THR A 1 96 ? 14.866 -2.139 -4.025 1.00 91.50 96 THR A N 1
ATOM 700 C CA . THR A 1 96 ? 14.112 -2.639 -2.875 1.00 91.50 96 THR A CA 1
ATOM 701 C C . THR A 1 96 ? 14.097 -4.164 -2.921 1.00 91.50 96 THR A C 1
ATOM 703 O O . THR A 1 96 ? 13.392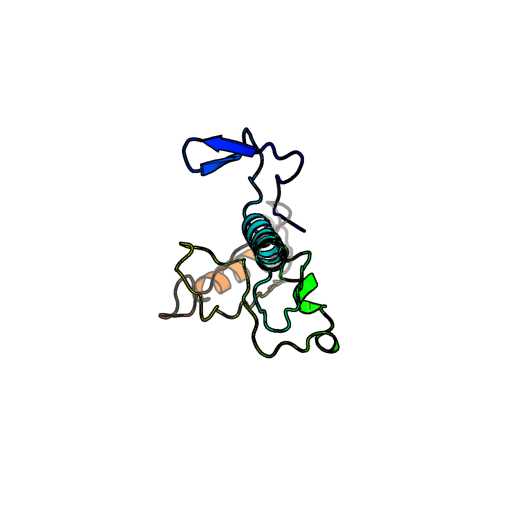 -4.768 -3.724 1.00 91.50 96 THR A O 1
ATOM 706 N N . SER A 1 97 ? 14.912 -4.799 -2.078 1.00 91.25 97 SER A N 1
ATOM 707 C CA . SER A 1 97 ? 15.070 -6.261 -2.049 1.00 91.25 97 SER A CA 1
ATOM 708 C C . SER A 1 97 ? 14.018 -6.987 -1.207 1.00 91.25 97 SER A C 1
ATOM 710 O O . SER A 1 97 ? 13.897 -8.207 -1.294 1.00 91.25 97 SER A O 1
ATOM 712 N N . SER A 1 98 ? 13.283 -6.261 -0.363 1.00 88.75 98 SER A N 1
ATOM 713 C CA . SER A 1 98 ? 12.258 -6.823 0.514 1.00 88.75 98 SER A CA 1
ATOM 714 C C . SER A 1 98 ? 11.207 -5.777 0.873 1.00 88.75 98 SER A C 1
ATOM 716 O O . SER A 1 98 ? 11.493 -4.581 0.901 1.00 88.75 98 SER A O 1
ATOM 718 N N . SER A 1 99 ? 9.996 -6.244 1.162 1.00 88.75 99 SER A N 1
ATOM 719 C CA . SER A 1 99 ? 8.883 -5.445 1.670 1.00 88.75 99 SER A CA 1
ATOM 720 C C . SER A 1 99 ? 8.229 -6.167 2.855 1.00 88.75 99 SER A C 1
ATOM 722 O O . SER A 1 99 ? 8.303 -7.399 2.946 1.00 88.75 99 SER A O 1
ATOM 724 N N . PRO A 1 100 ? 7.627 -5.435 3.810 1.00 91.06 100 PRO A N 1
ATOM 725 C CA . PRO A 1 100 ? 6.926 -6.057 4.924 1.00 91.06 100 PRO A CA 1
ATOM 726 C C . PRO A 1 100 ? 5.648 -6.754 4.446 1.00 91.06 100 PRO A C 1
ATOM 728 O O . PRO A 1 100 ? 5.040 -6.383 3.443 1.00 91.06 100 PRO A O 1
ATOM 731 N N . THR A 1 101 ? 5.191 -7.743 5.213 1.00 90.88 101 THR A N 1
ATOM 732 C CA . THR A 1 101 ? 3.835 -8.276 5.040 1.00 90.88 101 THR A CA 1
ATOM 733 C C . THR A 1 101 ? 2.828 -7.298 5.636 1.00 90.88 101 THR A C 1
ATOM 735 O O . THR A 1 101 ? 2.982 -6.869 6.778 1.00 90.88 101 THR A O 1
ATOM 738 N N . TYR A 1 102 ? 1.777 -6.979 4.883 1.00 89.81 102 TYR A N 1
ATOM 739 C CA . TYR A 1 102 ? 0.650 -6.191 5.372 1.00 89.81 102 TYR A CA 1
ATOM 740 C C . TYR A 1 102 ? -0.481 -7.108 5.851 1.00 89.81 102 TYR A C 1
ATOM 742 O O . TYR A 1 102 ? -0.941 -7.974 5.105 1.00 89.81 102 TYR A O 1
ATOM 750 N N . ILE A 1 103 ? -0.949 -6.898 7.084 1.00 89.81 103 ILE A N 1
ATOM 751 C CA . ILE A 1 103 ? -2.096 -7.603 7.668 1.00 89.81 103 ILE A CA 1
ATOM 752 C C . ILE A 1 103 ? -3.069 -6.557 8.210 1.00 89.81 103 ILE A C 1
ATOM 754 O O . ILE A 1 103 ? -2.700 -5.748 9.059 1.00 89.81 103 ILE A O 1
ATOM 758 N N . GLY A 1 104 ? -4.306 -6.585 7.716 1.00 91.00 104 GLY A N 1
ATOM 759 C CA . GLY A 1 104 ? -5.403 -5.749 8.200 1.00 91.00 104 GLY A CA 1
ATOM 760 C C . GLY A 1 104 ? -6.375 -6.547 9.068 1.00 91.00 104 GLY A C 1
ATOM 761 O O . GLY A 1 104 ? -6.604 -7.730 8.815 1.00 91.00 104 GLY A O 1
ATOM 762 N N . PHE A 1 105 ? -6.963 -5.888 10.066 1.00 90.56 105 PHE A N 1
ATOM 763 C CA . PHE A 1 105 ? -8.014 -6.444 10.916 1.00 90.56 105 PHE A CA 1
ATOM 764 C C . PHE A 1 105 ? -9.197 -5.478 10.956 1.00 90.56 105 PHE A C 1
ATOM 766 O O . PHE A 1 105 ? -9.004 -4.286 11.178 1.00 90.56 105 PHE A O 1
ATOM 773 N N . ASP A 1 106 ? -10.406 -6.010 10.802 1.00 93.50 106 ASP A N 1
ATOM 774 C CA . ASP A 1 106 ? -11.649 -5.316 11.135 1.00 93.50 106 ASP A CA 1
ATOM 775 C C . ASP A 1 106 ? -12.135 -5.836 12.495 1.00 93.50 106 ASP A C 1
ATOM 777 O O . ASP A 1 106 ? -12.302 -7.047 12.672 1.00 93.50 106 ASP A O 1
ATOM 781 N N . ILE A 1 107 ? -12.352 -4.940 13.461 1.00 93.50 107 ILE A N 1
ATOM 782 C CA . ILE A 1 107 ? -12.824 -5.296 14.805 1.00 93.50 107 ILE A CA 1
ATOM 783 C C . ILE A 1 107 ? -14.194 -4.661 15.017 1.00 93.50 107 ILE A C 1
ATOM 785 O O . ILE A 1 107 ? -14.302 -3.455 15.185 1.00 93.50 107 ILE A O 1
ATOM 789 N N . GLU A 1 108 ? -15.245 -5.478 15.055 1.00 95.94 108 GLU A N 1
ATOM 790 C CA . GLU A 1 108 ? -16.585 -5.007 15.406 1.00 95.94 108 GLU A CA 1
ATOM 791 C C . GLU A 1 108 ? -16.865 -5.234 16.895 1.00 95.94 108 GLU A C 1
ATOM 793 O O . GLU A 1 108 ? -16.788 -6.356 17.404 1.00 95.94 108 GLU A O 1
ATOM 798 N N . ILE A 1 109 ? -17.243 -4.165 17.595 1.00 95.69 109 ILE A N 1
ATOM 799 C CA . ILE A 1 109 ? -17.586 -4.196 19.013 1.00 95.69 109 ILE A CA 1
ATOM 800 C C . ILE A 1 109 ? -19.083 -3.965 19.182 1.00 95.69 109 ILE A C 1
ATOM 802 O O . ILE A 1 109 ? -19.624 -2.902 18.867 1.00 95.69 109 ILE A O 1
ATOM 806 N N . THR A 1 110 ? -19.756 -4.966 19.753 1.00 96.38 110 THR A N 1
ATOM 807 C CA . THR A 1 110 ? -21.184 -4.903 20.079 1.00 96.38 110 THR A CA 1
ATOM 808 C C . THR A 1 110 ? -21.399 -4.727 21.579 1.00 96.38 110 THR A C 1
ATOM 810 O O . THR A 1 110 ? -21.141 -5.619 22.383 1.00 96.38 110 THR A O 1
ATOM 813 N N . GLY A 1 111 ? -21.932 -3.567 21.943 1.00 95.19 111 GLY A N 1
ATOM 814 C CA . GLY A 1 111 ? -22.441 -3.237 23.264 1.00 95.19 111 GLY A CA 1
ATOM 815 C C . GLY A 1 111 ? -23.959 -3.424 23.383 1.00 95.19 111 GLY A C 1
ATOM 816 O O . GLY A 1 111 ? -24.590 -4.229 22.695 1.00 95.19 111 GLY A O 1
ATOM 817 N N . ARG A 1 112 ? -24.577 -2.634 24.262 1.00 96.06 112 ARG A N 1
ATOM 818 C CA . ARG A 1 112 ? -26.017 -2.635 24.540 1.00 96.06 112 ARG A CA 1
ATOM 819 C C . ARG A 1 112 ? -26.525 -1.202 24.663 1.00 96.06 112 ARG A C 1
ATOM 821 O O . ARG A 1 112 ? -26.051 -0.441 25.502 1.00 96.06 112 ARG A O 1
ATOM 828 N N . ALA A 1 113 ? -27.500 -0.844 23.830 1.00 95.56 113 ALA A N 1
ATOM 829 C CA . ALA A 1 113 ? -28.100 0.486 23.854 1.00 95.56 113 ALA A CA 1
ATOM 830 C C . ALA A 1 113 ? -28.950 0.706 25.112 1.00 95.56 113 ALA A C 1
ATOM 832 O O . ALA A 1 113 ? -29.635 -0.204 25.575 1.00 95.56 113 ALA A O 1
ATOM 833 N N . ALA A 1 114 ? -28.937 1.938 25.608 1.00 95.88 114 ALA A N 1
ATOM 834 C CA . ALA A 1 114 ? -29.824 2.449 26.646 1.00 95.88 114 ALA A CA 1
ATOM 835 C C . ALA A 1 114 ? -29.938 3.971 26.496 1.00 95.88 114 ALA A C 1
ATOM 837 O O . ALA A 1 114 ? -29.071 4.600 25.883 1.00 95.88 114 ALA A O 1
ATOM 838 N N . HIS A 1 115 ? -30.985 4.582 27.046 1.00 95.75 115 HIS A N 1
ATOM 839 C CA . HIS A 1 115 ? -31.091 6.038 27.048 1.00 95.75 115 HIS A CA 1
ATOM 840 C C . HIS A 1 115 ? -30.079 6.625 28.042 1.00 95.75 115 HIS A C 1
ATOM 842 O O . HIS A 1 115 ? -30.180 6.391 29.248 1.00 95.75 115 HIS A O 1
ATOM 848 N N . ALA A 1 116 ? -29.123 7.415 27.546 1.00 95.25 116 ALA A N 1
ATOM 849 C CA . ALA A 1 116 ? -27.955 7.848 28.318 1.00 95.25 116 ALA A CA 1
ATOM 850 C C . ALA A 1 116 ? -28.312 8.726 29.531 1.00 95.25 116 ALA A C 1
ATOM 852 O O . ALA A 1 116 ? -27.601 8.716 30.528 1.00 95.25 116 ALA A O 1
ATOM 853 N N . GLY A 1 117 ? -29.421 9.469 29.455 1.00 94.94 117 GLY A N 1
ATOM 854 C CA . GLY A 1 117 ? -29.899 10.325 30.546 1.00 94.94 117 GLY A CA 1
ATOM 855 C C . GLY A 1 117 ? -30.949 9.703 31.473 1.00 94.94 117 GLY A C 1
ATOM 856 O O . GLY A 1 117 ? -31.399 10.394 32.377 1.00 94.94 117 GLY A O 1
ATOM 857 N N . VAL A 1 118 ? -31.397 8.463 31.227 1.00 95.75 118 VAL A N 1
ATOM 858 C CA . VAL A 1 118 ? -32.485 7.836 32.014 1.00 95.75 118 VAL A CA 1
ATOM 859 C C . VAL A 1 118 ? -31.986 6.604 32.757 1.00 95.75 118 VAL A C 1
ATOM 861 O O . VAL A 1 118 ? -32.172 6.519 33.963 1.00 95.75 118 VAL A O 1
ATOM 864 N N . GLU A 1 119 ? -31.353 5.670 32.046 1.00 95.25 119 GLU A N 1
ATOM 865 C CA . GLU A 1 119 ? -30.941 4.371 32.602 1.00 95.25 119 GLU A CA 1
ATOM 866 C C . GLU A 1 119 ? -29.611 3.876 31.989 1.00 95.25 119 GLU A C 1
ATOM 868 O O . GLU A 1 119 ? -29.546 2.771 31.436 1.00 95.25 119 GLU A O 1
ATOM 873 N N . PRO A 1 120 ? -28.534 4.692 32.007 1.00 95.19 120 PRO A N 1
ATOM 874 C CA . PRO A 1 120 ? -27.256 4.335 31.385 1.00 95.19 120 PRO A CA 1
ATOM 875 C C . PRO A 1 120 ? -26.649 3.036 31.936 1.00 95.19 120 PRO A C 1
ATOM 877 O O . PRO A 1 120 ? -25.975 2.324 31.195 1.00 95.19 120 PRO A O 1
ATOM 880 N N . GLU A 1 121 ? -26.925 2.681 33.192 1.00 96.44 121 GLU A N 1
ATOM 881 C CA . GLU A 1 121 ? -26.468 1.457 33.860 1.00 96.44 121 GLU A CA 1
ATOM 882 C C . GLU A 1 121 ? -27.018 0.168 33.234 1.00 96.44 121 GLU A C 1
ATOM 884 O O . GLU A 1 121 ? -26.436 -0.906 33.395 1.00 96.44 121 GLU A O 1
ATOM 889 N N . LYS A 1 122 ? -28.118 0.255 32.479 1.00 96.50 122 LYS A N 1
ATOM 890 C CA . LYS A 1 122 ? -28.624 -0.871 31.685 1.00 96.50 122 LYS A CA 1
ATOM 891 C C . LYS A 1 122 ? -27.956 -0.965 30.318 1.00 96.50 122 LYS A C 1
ATOM 893 O O . LYS A 1 122 ? -28.114 -1.980 29.641 1.00 96.50 122 LYS A O 1
ATOM 898 N N . GLY A 1 123 ? -27.199 0.045 29.903 1.00 96.31 123 GLY A N 1
ATOM 899 C CA . GLY A 1 123 ? -26.403 0.021 28.683 1.00 96.31 123 GLY A CA 1
ATOM 900 C C . GLY A 1 123 ? -25.077 -0.729 28.844 1.00 96.31 123 GLY A C 1
ATOM 901 O O . GLY A 1 123 ? -24.709 -1.173 29.928 1.00 96.31 123 GLY A O 1
ATOM 902 N N . LEU A 1 124 ? -24.367 -0.888 27.731 1.00 96.44 124 LEU A N 1
ATOM 903 C CA . LEU A 1 124 ? -22.963 -1.287 27.657 1.00 96.44 124 LEU A CA 1
ATOM 904 C C . LEU A 1 124 ? -22.365 -0.542 26.463 1.00 96.44 124 LEU A C 1
ATOM 906 O O . LEU A 1 124 ? -22.751 -0.803 25.328 1.00 96.44 124 LEU A O 1
ATOM 910 N N . SER A 1 125 ? -21.490 0.427 26.709 1.00 96.69 125 SER A N 1
ATOM 911 C CA . SER A 1 125 ? -20.987 1.299 25.644 1.00 96.69 125 SER A CA 1
ATOM 912 C C . SER A 1 125 ? -19.927 0.589 24.804 1.00 96.69 125 SER A C 1
ATOM 914 O O . SER A 1 125 ? -18.834 0.314 25.295 1.00 96.69 125 SER A O 1
ATOM 916 N N . ALA A 1 126 ? -20.218 0.357 23.522 1.00 96.88 126 ALA A N 1
ATOM 917 C CA . ALA A 1 126 ? -19.244 -0.167 22.565 1.00 96.88 126 ALA A CA 1
ATOM 918 C C . ALA A 1 126 ? -18.039 0.771 22.399 1.00 96.88 126 ALA A C 1
ATOM 920 O O . ALA A 1 126 ? -16.912 0.305 22.315 1.00 96.88 126 ALA A O 1
ATOM 921 N N . ILE A 1 127 ? -18.259 2.092 22.440 1.00 96.25 127 ILE A N 1
ATOM 922 C CA . ILE A 1 127 ? -17.174 3.084 22.360 1.00 96.25 127 ILE A CA 1
ATOM 923 C C . ILE A 1 127 ? -16.263 3.005 23.590 1.00 96.25 127 ILE A C 1
ATOM 925 O O . ILE A 1 127 ? -15.050 3.156 23.462 1.00 96.25 127 ILE A O 1
ATOM 929 N N . LEU A 1 128 ? -16.824 2.755 24.780 1.00 95.75 128 LEU A N 1
ATOM 930 C CA . LEU A 1 128 ? -16.017 2.610 25.995 1.00 95.75 128 LEU A CA 1
ATOM 931 C C . LEU A 1 128 ? -15.120 1.372 25.898 1.00 95.75 128 LEU A C 1
ATOM 933 O O . LEU A 1 128 ? -13.917 1.484 26.097 1.00 95.75 128 LEU A O 1
ATOM 937 N N . ILE A 1 129 ? -15.695 0.235 25.493 1.00 96.31 129 ILE A N 1
ATOM 938 C CA . ILE A 1 129 ? -14.948 -1.008 25.258 1.00 96.31 129 ILE A CA 1
ATOM 939 C C . ILE A 1 129 ? -13.862 -0.797 24.190 1.00 96.31 129 ILE A C 1
ATOM 941 O O . ILE A 1 129 ? -12.721 -1.204 24.393 1.00 96.31 129 ILE A O 1
ATOM 945 N N . ALA A 1 130 ? -14.182 -0.115 23.083 1.00 96.06 130 ALA A N 1
ATOM 946 C CA . ALA A 1 130 ? -13.213 0.228 22.041 1.00 96.06 130 ALA A CA 1
ATOM 947 C C . ALA A 1 130 ? -12.043 1.035 22.608 1.00 96.06 130 ALA A C 1
ATOM 949 O O . ALA A 1 130 ? -10.886 0.712 22.366 1.00 96.06 130 ALA A O 1
ATOM 950 N N . SER A 1 131 ? -12.343 2.057 23.410 1.00 95.44 131 SER A N 1
ATOM 951 C CA . SER A 1 131 ? -11.340 2.939 24.012 1.00 95.44 131 SER A CA 1
ATOM 952 C C . SER A 1 131 ? -10.407 2.167 24.953 1.00 95.44 131 SER A C 1
ATOM 954 O O . SER A 1 131 ? -9.188 2.340 24.915 1.00 95.44 131 SER A O 1
ATOM 956 N N . GLU A 1 132 ? -10.963 1.265 25.763 1.00 95.38 132 GLU A N 1
ATOM 957 C CA . GLU A 1 132 ? -10.192 0.379 26.641 1.00 95.38 132 GLU A CA 1
ATOM 958 C C . GLU A 1 132 ? -9.310 -0.603 25.858 1.00 95.38 132 GLU A C 1
ATOM 960 O O . GLU A 1 132 ? -8.179 -0.858 26.265 1.00 95.38 132 GLU A O 1
ATOM 965 N N . LEU A 1 133 ? -9.780 -1.132 24.726 1.00 94.44 133 LEU A N 1
ATOM 966 C CA . LEU A 1 133 ? -8.980 -2.010 23.867 1.00 94.44 133 LEU A CA 1
ATOM 967 C C . LEU A 1 133 ? -7.865 -1.247 23.147 1.00 94.44 133 LEU A C 1
ATOM 969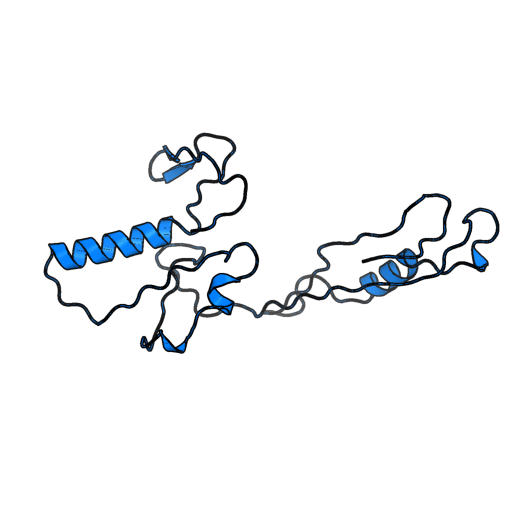 O O . LEU A 1 133 ? -6.718 -1.681 23.167 1.00 94.44 133 LEU A O 1
ATOM 973 N N . ILE A 1 134 ? -8.175 -0.089 22.559 1.00 94.69 134 ILE A N 1
ATOM 974 C CA . ILE A 1 134 ? -7.216 0.754 21.827 1.00 94.69 134 ILE A CA 1
ATOM 975 C C . ILE A 1 134 ? -6.020 1.113 22.711 1.00 94.69 134 ILE A C 1
ATOM 977 O O . ILE A 1 134 ? -4.883 1.069 22.251 1.00 94.69 134 ILE A O 1
ATOM 981 N N . THR A 1 135 ? -6.273 1.438 23.982 1.00 94.44 135 THR A N 1
ATOM 982 C CA . THR A 1 135 ? -5.221 1.797 24.948 1.00 94.44 135 THR A CA 1
ATOM 983 C C . THR A 1 135 ? -4.349 0.622 25.388 1.00 94.44 135 THR A C 1
ATOM 985 O O . THR A 1 135 ? -3.259 0.845 25.910 1.00 94.44 135 THR A O 1
ATOM 988 N N . GLN A 1 136 ? -4.799 -0.616 25.171 1.00 95.12 136 GLN A N 1
ATOM 989 C CA . GLN A 1 136 ? -4.045 -1.833 25.481 1.00 95.12 136 GLN A CA 1
ATOM 990 C C . GLN A 1 136 ? -3.310 -2.404 24.265 1.00 95.12 136 GLN A C 1
ATOM 992 O O . GLN A 1 136 ? -2.359 -3.170 24.427 1.00 95.12 136 GLN A O 1
ATOM 997 N N . LEU A 1 137 ? -3.742 -2.056 23.052 1.00 94.19 137 LEU A N 1
ATOM 998 C CA . LEU A 1 137 ? -3.080 -2.480 21.827 1.00 94.19 137 LEU A CA 1
ATOM 999 C C . LEU A 1 137 ? -1.774 -1.696 21.620 1.00 94.19 137 LEU A C 1
ATOM 1001 O O . LEU A 1 137 ? -1.725 -0.493 21.892 1.00 94.19 137 LEU A O 1
ATOM 1005 N N . PRO A 1 138 ? -0.709 -2.351 21.125 1.00 94.31 138 PRO A N 1
ATOM 1006 C CA . PRO A 1 138 ? 0.525 -1.655 20.788 1.00 94.31 138 PRO A CA 1
ATOM 1007 C C . PRO A 1 138 ? 0.267 -0.656 19.649 1.00 94.31 138 PRO A C 1
ATOM 1009 O O . PRO A 1 138 ? -0.678 -0.825 18.890 1.00 94.31 138 PRO A O 1
ATOM 1012 N N . GLN A 1 139 ? 1.079 0.393 19.516 1.00 94.31 139 GLN A N 1
ATOM 1013 C CA . GLN A 1 139 ? 0.914 1.417 18.474 1.00 94.31 139 GLN A CA 1
ATOM 1014 C C . GLN A 1 139 ? 2.274 1.899 17.969 1.00 94.31 139 GLN A C 1
ATOM 1016 O O . GLN A 1 139 ? 3.241 1.975 18.727 1.00 94.31 139 GLN A O 1
ATOM 1021 N N . GLY A 1 140 ? 2.333 2.284 16.698 1.00 95.12 140 GLY A N 1
ATOM 1022 C CA . GLY A 1 140 ? 3.531 2.813 16.060 1.00 95.12 140 GLY A CA 1
ATOM 1023 C C . GLY A 1 140 ? 4.562 1.730 15.740 1.00 95.12 140 GLY A C 1
ATOM 1024 O O . GLY A 1 140 ? 4.230 0.663 15.228 1.00 95.12 140 GLY A O 1
ATOM 1025 N N . ARG A 1 141 ? 5.838 2.035 15.988 1.00 97.19 141 ARG A N 1
ATOM 1026 C CA . ARG A 1 141 ? 6.989 1.156 15.735 1.00 97.19 141 ARG A CA 1
ATOM 1027 C C . ARG A 1 141 ? 7.145 0.171 16.896 1.00 97.19 141 ARG A C 1
ATOM 1029 O O . ARG A 1 141 ? 7.413 0.603 18.012 1.00 97.19 141 ARG A O 1
ATOM 1036 N N . LEU A 1 142 ? 6.975 -1.124 16.632 1.00 96.50 142 LEU A N 1
ATOM 1037 C CA . LEU A 1 142 ? 7.018 -2.167 17.666 1.00 96.50 142 LEU A CA 1
ATOM 1038 C C . LEU A 1 142 ? 8.432 -2.719 17.865 1.00 96.50 142 LEU A C 1
ATOM 1040 O O . LEU A 1 142 ? 8.866 -2.947 18.989 1.00 96.50 142 LEU A O 1
ATOM 1044 N N . ASP A 1 143 ? 9.146 -2.890 16.757 1.00 96.19 143 ASP A N 1
ATOM 1045 C CA . ASP A 1 143 ? 10.551 -3.286 16.674 1.00 96.19 143 ASP A CA 1
ATOM 1046 C C . ASP A 1 143 ? 11.160 -2.699 15.389 1.00 96.19 143 ASP A C 1
ATOM 1048 O O . ASP A 1 143 ? 10.482 -1.969 14.673 1.00 96.19 143 ASP A O 1
ATOM 1052 N N . GLU A 1 144 ? 12.416 -3.006 15.064 1.00 95.06 144 GLU A N 1
ATOM 1053 C CA . GLU A 1 144 ? 13.124 -2.461 13.891 1.00 95.06 144 GLU A CA 1
ATOM 1054 C C . GLU A 1 144 ? 12.369 -2.621 12.557 1.00 95.06 144 GLU A C 1
ATOM 1056 O O . GLU A 1 144 ? 12.498 -1.782 11.665 1.00 95.06 144 GLU A O 1
ATOM 1061 N N . THR A 1 145 ? 11.536 -3.654 12.428 1.00 94.38 145 THR A N 1
ATOM 1062 C CA . THR A 1 145 ? 10.881 -4.053 11.174 1.00 94.38 145 THR A CA 1
ATOM 1063 C C . THR A 1 145 ? 9.354 -4.061 11.235 1.00 94.38 145 THR A C 1
ATOM 1065 O O . THR A 1 145 ? 8.713 -4.025 10.188 1.00 94.38 145 THR A O 1
ATOM 1068 N N . THR A 1 146 ? 8.757 -4.016 12.426 1.00 95.62 146 THR A N 1
ATOM 1069 C CA . THR A 1 146 ? 7.309 -4.163 12.626 1.00 95.62 146 THR A CA 1
ATOM 1070 C C . THR A 1 146 ? 6.661 -2.851 13.052 1.00 95.62 146 THR A C 1
ATOM 1072 O O . THR A 1 146 ? 7.147 -2.149 13.945 1.00 95.62 146 THR A O 1
ATOM 1075 N N . THR A 1 147 ? 5.520 -2.529 12.447 1.00 97.06 147 THR A N 1
ATOM 1076 C CA . THR A 1 147 ? 4.645 -1.433 12.872 1.00 97.06 147 THR A CA 1
ATOM 1077 C C . THR A 1 147 ? 3.222 -1.931 13.101 1.00 97.06 147 THR A C 1
ATOM 1079 O O . THR A 1 147 ? 2.801 -2.936 12.533 1.00 97.06 147 THR A O 1
ATOM 1082 N N . PHE A 1 148 ? 2.473 -1.220 13.939 1.00 96.31 148 PHE A N 1
ATOM 1083 C CA . PHE A 1 148 ? 1.041 -1.424 14.134 1.00 96.31 148 PHE A CA 1
ATOM 1084 C C . PHE A 1 148 ? 0.345 -0.070 14.232 1.00 96.31 148 PHE A C 1
ATOM 1086 O O . PHE A 1 148 ? 0.876 0.861 14.835 1.00 96.31 148 PHE A O 1
ATOM 1093 N N . ASN A 1 149 ? -0.838 0.053 13.640 1.00 95.31 149 ASN A N 1
ATOM 1094 C CA . ASN A 1 149 ? -1.596 1.295 13.657 1.00 95.31 149 ASN A CA 1
ATOM 1095 C C . ASN A 1 149 ? -3.100 1.019 13.609 1.00 95.31 149 ASN A C 1
ATOM 1097 O O . ASN A 1 149 ? -3.552 0.203 12.808 1.00 95.31 149 ASN A O 1
ATOM 1101 N N . ILE A 1 150 ? -3.874 1.763 14.400 1.00 94.50 150 ILE A N 1
ATOM 1102 C CA . ILE A 1 150 ? -5.332 1.841 14.249 1.00 94.50 150 ILE A CA 1
ATOM 1103 C C . ILE A 1 150 ? -5.645 3.021 13.329 1.00 94.50 150 ILE A C 1
ATOM 1105 O O . ILE A 1 150 ? -5.483 4.177 13.709 1.00 94.50 150 ILE A O 1
ATOM 1109 N N . GLY A 1 151 ? -6.039 2.716 12.091 1.00 91.31 151 GLY A N 1
ATOM 1110 C CA . GLY A 1 151 ? -6.244 3.726 11.046 1.00 91.31 151 GLY A CA 1
ATOM 1111 C C . GLY A 1 151 ? -7.600 4.429 11.100 1.00 91.31 151 GLY A C 1
ATOM 1112 O O . GLY A 1 151 ? -7.691 5.606 10.764 1.00 91.31 151 GLY A O 1
ATOM 1113 N N . THR A 1 152 ? -8.646 3.725 11.529 1.00 93.62 152 THR A N 1
ATOM 1114 C CA . THR A 1 152 ? -10.034 4.208 11.511 1.00 93.62 152 THR A CA 1
ATOM 1115 C C . THR A 1 152 ? -10.769 3.766 12.768 1.00 93.62 152 THR A C 1
ATOM 1117 O O . THR A 1 152 ? -10.527 2.670 13.266 1.00 93.62 152 THR A O 1
ATOM 1120 N N . ILE A 1 153 ? -11.662 4.620 13.272 1.00 94.94 153 ILE A N 1
ATOM 1121 C CA . ILE A 1 153 ? -12.569 4.321 14.386 1.00 94.94 153 ILE A CA 1
ATOM 1122 C C . ILE A 1 153 ? -13.918 4.958 14.052 1.00 94.94 153 ILE A C 1
ATOM 1124 O O . ILE A 1 153 ? -14.008 6.179 13.919 1.00 94.94 153 ILE A O 1
ATOM 1128 N N . GLU A 1 154 ? -14.970 4.152 13.959 1.00 94.25 154 GLU A N 1
ATOM 1129 C CA . GLU A 1 154 ? -16.332 4.611 13.684 1.00 94.25 154 GLU A CA 1
ATOM 1130 C C . GLU A 1 154 ? -17.305 4.025 14.709 1.00 94.25 154 GLU A C 1
ATOM 1132 O O . GLU A 1 154 ? -17.356 2.819 14.926 1.00 94.25 154 GLU A O 1
ATOM 1137 N N . GLY A 1 155 ? -18.120 4.852 15.367 1.00 92.00 155 GLY A N 1
ATOM 1138 C CA . GLY A 1 155 ? -19.062 4.335 16.359 1.00 92.00 155 GLY A CA 1
ATOM 1139 C C . GLY A 1 155 ? -20.057 5.356 16.891 1.00 92.00 155 GLY A C 1
ATOM 1140 O O . GLY A 1 155 ? -19.825 6.564 16.871 1.00 92.00 155 GLY A O 1
ATOM 1141 N N . GLY A 1 156 ? -21.168 4.842 17.422 1.00 88.50 156 GLY A N 1
ATOM 1142 C CA . GLY A 1 156 ? -22.285 5.653 17.911 1.00 88.50 156 GLY A CA 1
ATOM 1143 C C . GLY A 1 156 ? -23.219 6.152 16.802 1.00 88.50 156 GLY A C 1
ATOM 1144 O O . GLY A 1 156 ? -22.877 6.181 15.627 1.00 88.50 156 GLY A O 1
ATOM 1145 N N . SER A 1 157 ? -24.443 6.516 17.187 1.00 86.38 157 SER A N 1
ATOM 1146 C CA . SER A 1 157 ? -25.484 6.970 16.250 1.00 86.38 157 SER A CA 1
ATOM 1147 C C . SER A 1 157 ? -26.132 8.286 16.678 1.00 86.38 157 SER A C 1
ATOM 1149 O O . SER A 1 157 ? -26.288 9.195 15.869 1.00 86.38 157 SER A O 1
ATOM 1151 N N . VAL A 1 158 ? -26.489 8.420 17.961 1.00 91.56 158 VAL A N 1
ATOM 1152 C CA . VAL A 1 158 ? -27.148 9.612 18.519 1.00 91.56 158 VAL A CA 1
ATOM 1153 C C . VAL A 1 158 ? -26.571 9.934 19.898 1.00 91.56 158 VAL A C 1
ATOM 1155 O O . VAL A 1 158 ? -26.307 9.037 20.694 1.00 91.56 158 VAL A O 1
ATOM 1158 N N . ARG A 1 159 ? -26.412 11.228 20.210 1.00 91.88 159 ARG A N 1
ATOM 1159 C CA . ARG A 1 159 ? -25.750 11.717 21.439 1.00 91.88 159 ARG A CA 1
ATOM 1160 C C . ARG A 1 159 ? -26.409 11.277 22.752 1.00 91.88 159 ARG A C 1
ATOM 1162 O O . ARG A 1 159 ? -25.722 11.173 23.758 1.00 91.88 159 ARG A O 1
ATOM 1169 N N . ASN A 1 160 ? -27.723 11.053 22.773 1.00 93.50 160 ASN A N 1
ATOM 1170 C CA . ASN A 1 160 ? -28.478 10.705 23.986 1.00 93.50 160 ASN A CA 1
ATOM 1171 C C . ASN A 1 160 ? -28.644 9.188 24.199 1.00 93.50 160 ASN A C 1
ATOM 1173 O O . ASN A 1 160 ? -29.476 8.769 25.004 1.00 93.50 160 ASN A O 1
ATOM 1177 N N . THR A 1 161 ? -27.875 8.361 23.491 1.00 94.44 161 THR A N 1
ATOM 1178 C CA . THR A 1 161 ? -27.955 6.896 23.556 1.00 94.44 161 THR A CA 1
ATOM 1179 C C . THR A 1 161 ? -26.595 6.312 23.926 1.00 94.44 161 THR A C 1
ATOM 1181 O O . THR A 1 161 ? -25.575 6.733 23.388 1.00 94.44 161 THR A O 1
ATOM 1184 N N . VAL A 1 162 ? -26.572 5.316 24.817 1.00 93.75 162 VAL A N 1
ATOM 1185 C CA . VAL A 1 162 ? -25.377 4.499 25.069 1.00 93.75 162 VAL A CA 1
ATOM 1186 C C . VAL A 1 162 ? -25.011 3.761 23.767 1.00 93.75 162 VAL A C 1
ATOM 1188 O O . VAL A 1 162 ? -25.840 2.993 23.271 1.00 93.75 162 VAL A O 1
ATOM 1191 N N . PRO A 1 163 ? -23.819 3.980 23.180 1.00 92.38 163 PRO A N 1
ATOM 1192 C CA . PRO A 1 163 ? -23.454 3.418 21.879 1.00 92.38 163 PRO A CA 1
ATOM 1193 C C . PRO A 1 163 ? -23.482 1.886 21.862 1.00 92.38 163 PRO A C 1
ATOM 1195 O O . PRO A 1 163 ? -22.809 1.244 22.665 1.00 92.38 163 PRO A O 1
ATOM 1198 N N . ARG A 1 164 ? -24.229 1.292 20.922 1.00 90.81 164 ARG A N 1
ATOM 1199 C CA . ARG A 1 164 ? -24.305 -0.170 20.751 1.00 90.81 164 ARG A CA 1
ATOM 1200 C C . ARG A 1 164 ? -23.242 -0.733 19.812 1.00 90.81 164 ARG A C 1
ATOM 1202 O O . ARG A 1 164 ? -22.863 -1.878 19.998 1.00 90.81 164 ARG A O 1
ATOM 1209 N N . GLN A 1 165 ? -22.814 0.014 18.803 1.00 84.50 165 GLN A N 1
ATOM 1210 C CA . GLN A 1 165 ? -21.905 -0.480 17.769 1.00 84.50 165 GLN A CA 1
ATOM 1211 C C . GLN A 1 165 ? -20.702 0.447 17.630 1.00 84.50 165 GLN A C 1
ATOM 1213 O O . GLN A 1 165 ? -20.849 1.673 17.723 1.00 84.50 165 GLN A O 1
ATOM 1218 N N . GLN A 1 166 ? -19.545 -0.169 17.412 1.00 85.44 166 GLN A N 1
ATOM 1219 C CA . GLN A 1 166 ? -18.305 0.461 16.981 1.00 85.44 166 GLN A CA 1
ATOM 1220 C C . GLN A 1 166 ? -17.565 -0.501 16.034 1.00 85.44 166 GLN A C 1
ATOM 1222 O O . GLN A 1 166 ? -17.664 -1.718 16.203 1.00 85.44 166 GLN A O 1
ATOM 1227 N N . ARG A 1 167 ? -16.880 0.063 15.038 1.00 77.75 167 ARG A N 1
ATOM 1228 C CA . ARG A 1 167 ? -15.978 -0.592 14.088 1.00 77.75 167 ARG A CA 1
ATOM 1229 C C . ARG A 1 167 ? -14.632 0.130 14.069 1.00 77.75 167 ARG A C 1
ATOM 1231 O O . ARG A 1 167 ? -14.624 1.369 14.284 1.00 77.75 167 ARG A O 1
#

Secondary structure (DSSP, 8-state):
----SS-TT--EEEETTEEEESSSS---HHHHHHHHHHHHHHHHHHHTT-----------S--TTTSHHHHT--GGG---S----S---S-TT------PPP------EE-B--BTTT-GGG-B-HHHHHHHHHTTS--EE-SSS-EE------B-S-TTB---EE-